Protein AF-A0A059B315-F1 (afdb_monomer)

Radius of gyration: 20.64 Å; Cα contacts (8 Å, |Δi|>4): 90; chains: 1; bounding box: 44×38×64 Å

pLDDT: mean 79.27, std 10.6, range [42.28, 89.94]

Sequence (123 aa):
MLLKYRPEDKAAKKERLLKEAQTKAEGKTSEARKPIVVKYGLNHVTYLIEQIWESPICVKQNLYLWQIVHKKTASVLCLTTVKNEDKLEFSKILEAIKANFNDKYDEYKKKWGGGIMGLKSQA

Secondary structure (DSSP, 8-state):
-GGGGPPPPHHHHHHHHHHHHHHHHTT-----PPPP--EESHHHHHHHHHH-SS---EEE--TTHHHHHTSS--SEEE-S---GGGHHHHHHHHHHHIIIIITTHHHHHH--------TTT--

InterPro domains:
  IPR029064 Ribosomal protein eL30-like superfamily [G3DSA:3.30.1330.30] (1-52)
  IPR029064 Ribosomal protein eL30-like superfamily [G3DSA:3.30.1330.30] (55-123)
  IPR029064 Ribosomal protein eL30-like superfamily [SSF55315] (2-106)
  IPR050257 Large ribosomal subunit protein eL8/uL1-like [PTHR23105] (3-51)

Foldseek 3Di:
DLLQQFDDDPVVVVVVVVVVVVCVVVVDDPPDDPRFHKDFDDVRVVVVCVVDPPRWDKDADDPCPCVRHVDPDTGIITGPDDDPVCVVVVVVVVVVCCVVDVVCPVVVVPDDDDPPDDPVVVD

Solvent-accessible surface area (backbone atoms only — not comparable to full-atom values): 7712 Å² total; per-residue (Å²): 119,71,79,81,25,44,48,73,50,76,64,59,48,51,52,50,53,53,52,51,51,53,43,50,73,70,70,50,83,81,83,69,77,80,80,72,48,54,44,61,42,67,72,59,45,53,53,50,52,74,74,37,92,69,82,56,65,66,56,74,71,53,94,65,51,19,73,53,57,77,41,101,70,50,65,37,43,34,55,90,73,78,58,80,90,52,44,67,65,49,49,55,52,50,51,57,46,38,67,68,47,64,76,39,41,71,59,57,73,72,53,82,84,79,91,78,68,54,76,82,73,72,102

Structure (mmCIF, N/CA/C/O backbone):
data_AF-A0A059B315-F1
#
_entry.id   AF-A0A059B315-F1
#
loop_
_atom_site.group_PDB
_atom_site.id
_atom_site.type_symbol
_atom_site.label_atom_id
_atom_site.label_alt_id
_atom_site.label_comp_id
_atom_site.label_asym_id
_atom_site.label_entity_id
_atom_site.label_seq_id
_atom_site.pdbx_PDB_ins_code
_atom_site.Cartn_x
_atom_site.Cartn_y
_atom_site.Cartn_z
_atom_site.occupancy
_atom_site.B_iso_or_equiv
_atom_site.auth_seq_id
_atom_site.auth_comp_id
_atom_site.auth_asym_id
_atom_site.auth_atom_id
_atom_site.pdbx_PDB_model_num
ATOM 1 N N . MET A 1 1 ? 10.148 -0.107 6.487 1.00 75.56 1 MET A N 1
ATOM 2 C CA . MET A 1 1 ? 8.988 0.814 6.426 1.00 75.56 1 MET A CA 1
ATOM 3 C C . MET A 1 1 ? 7.631 0.087 6.421 1.00 75.56 1 MET A C 1
ATOM 5 O O . MET A 1 1 ? 6.868 0.282 7.355 1.00 75.56 1 MET A O 1
ATOM 9 N N . LEU A 1 2 ? 7.318 -0.788 5.450 1.00 77.00 2 LEU A N 1
ATOM 10 C CA . LEU A 1 2 ? 5.966 -1.378 5.285 1.00 77.00 2 LEU A CA 1
ATOM 11 C C . LEU A 1 2 ? 5.450 -2.246 6.451 1.00 77.00 2 LEU A C 1
ATOM 13 O O . LEU A 1 2 ? 4.242 -2.379 6.620 1.00 77.00 2 LEU A O 1
ATOM 17 N N . LEU A 1 3 ? 6.338 -2.805 7.279 1.00 81.12 3 LEU A N 1
ATOM 18 C CA . LEU A 1 3 ? 5.953 -3.583 8.466 1.00 81.12 3 LEU A CA 1
ATOM 19 C C . LEU A 1 3 ? 5.179 -2.750 9.502 1.00 81.12 3 LEU A C 1
ATOM 21 O O . LEU A 1 3 ? 4.323 -3.290 10.193 1.00 81.12 3 LEU A O 1
ATOM 25 N N . LYS A 1 4 ? 5.439 -1.438 9.574 1.00 84.44 4 LYS A N 1
ATOM 26 C CA . LYS A 1 4 ? 4.782 -0.518 10.518 1.00 84.44 4 LYS A CA 1
ATOM 27 C C . LYS A 1 4 ? 3.325 -0.214 10.150 1.00 84.44 4 LYS A C 1
ATOM 29 O O . LYS A 1 4 ? 2.554 0.192 11.010 1.00 84.44 4 LYS A O 1
ATOM 34 N N . TYR A 1 5 ? 2.965 -0.389 8.879 1.00 85.62 5 TYR A N 1
ATOM 35 C CA . TYR A 1 5 ? 1.656 -0.029 8.320 1.00 85.62 5 TYR A CA 1
ATOM 36 C C . TYR A 1 5 ? 0.803 -1.263 7.999 1.00 85.62 5 TYR A C 1
ATOM 38 O O . TYR A 1 5 ? -0.137 -1.184 7.202 1.00 85.62 5 TYR A O 1
ATOM 46 N N . ARG A 1 6 ? 1.146 -2.422 8.578 1.00 85.00 6 ARG A N 1
ATOM 47 C CA . ARG A 1 6 ? 0.411 -3.665 8.347 1.00 85.00 6 ARG A CA 1
ATOM 48 C C . ARG A 1 6 ? -1.050 -3.518 8.782 1.00 85.00 6 ARG A C 1
ATOM 50 O O . ARG A 1 6 ? -1.311 -3.002 9.868 1.00 85.00 6 ARG A O 1
ATOM 57 N N . PRO A 1 7 ? -2.006 -3.951 7.947 1.00 85.88 7 PRO A N 1
ATOM 58 C CA . PRO A 1 7 ? -3.395 -4.020 8.360 1.00 85.88 7 PRO A CA 1
ATOM 59 C C . PRO A 1 7 ? -3.576 -5.098 9.433 1.00 85.88 7 PRO A C 1
ATOM 61 O O . PRO A 1 7 ? -2.891 -6.118 9.421 1.00 85.88 7 PRO A O 1
ATOM 64 N N . GLU A 1 8 ? -4.527 -4.863 10.334 1.00 84.81 8 GLU A N 1
ATOM 65 C CA . GLU A 1 8 ? -4.871 -5.785 11.418 1.00 84.81 8 GLU A CA 1
ATOM 66 C C . GLU A 1 8 ? -5.274 -7.163 10.882 1.00 84.81 8 GLU A C 1
ATOM 68 O O . GLU A 1 8 ? -6.002 -7.288 9.886 1.00 84.81 8 GLU A O 1
ATOM 73 N N . ASP A 1 9 ? -4.849 -8.203 11.589 1.00 85.56 9 ASP A N 1
ATOM 74 C CA . ASP A 1 9 ? -5.380 -9.541 11.418 1.00 85.56 9 ASP A CA 1
ATOM 75 C C . ASP A 1 9 ? -6.805 -9.634 11.992 1.00 85.56 9 ASP A C 1
ATOM 77 O O . ASP A 1 9 ? -7.322 -8.744 12.676 1.00 85.56 9 ASP A O 1
ATOM 81 N N . LYS A 1 10 ? -7.494 -10.732 11.675 1.00 84.19 10 LYS A N 1
ATOM 82 C CA . LYS A 1 10 ? -8.894 -10.903 12.081 1.00 84.19 10 LYS A CA 1
ATOM 83 C C . LYS A 1 10 ? -9.056 -10.998 13.601 1.00 84.19 10 LYS A C 1
ATOM 85 O O . LYS A 1 10 ? -10.101 -10.573 14.093 1.00 84.19 10 LYS A O 1
ATOM 90 N N . ALA A 1 11 ? -8.075 -11.552 14.318 1.00 86.88 11 ALA A N 1
ATOM 91 C CA . ALA A 1 11 ? -8.145 -11.689 15.767 1.00 86.88 11 ALA A CA 1
ATOM 92 C C . ALA A 1 11 ? -7.906 -10.335 16.444 1.00 86.88 11 ALA A C 1
ATOM 94 O O . ALA A 1 11 ? -8.781 -9.893 17.190 1.00 86.88 11 ALA A O 1
ATOM 95 N N . ALA A 1 12 ? -6.844 -9.603 16.076 1.00 86.31 1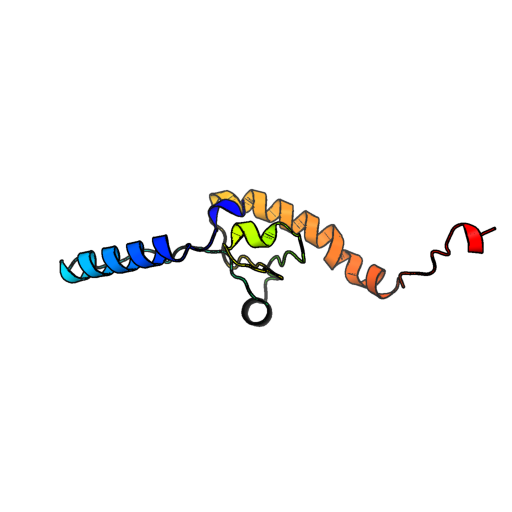2 ALA A N 1
ATOM 96 C CA . ALA A 1 12 ? -6.606 -8.265 16.630 1.00 86.31 12 ALA A CA 1
ATOM 97 C C . ALA A 1 12 ? -7.748 -7.290 16.321 1.00 86.31 12 ALA A C 1
ATOM 99 O O . ALA A 1 12 ? -8.145 -6.504 17.181 1.00 86.31 12 ALA A O 1
ATOM 100 N N . LYS A 1 13 ? -8.353 -7.371 15.126 1.00 85.94 13 LYS A N 1
ATOM 101 C CA . LYS A 1 13 ? -9.532 -6.555 14.802 1.00 85.94 13 LYS A CA 1
ATOM 102 C C . LYS A 1 13 ? -10.712 -6.866 15.728 1.00 85.94 13 LYS A C 1
ATOM 104 O O . LYS A 1 13 ? -11.418 -5.950 16.141 1.00 85.94 13 LYS A O 1
ATOM 109 N N . LYS A 1 14 ? -10.946 -8.143 16.052 1.00 88.06 14 LYS A N 1
ATOM 110 C CA . LYS A 1 14 ? -12.017 -8.555 16.973 1.00 88.06 14 LYS A CA 1
ATOM 111 C C . LYS A 1 14 ? -11.757 -8.031 18.386 1.00 88.06 14 LYS A C 1
ATOM 113 O O . LYS A 1 14 ? -12.664 -7.469 18.992 1.00 88.06 14 LYS A O 1
ATOM 118 N N . GLU A 1 15 ? -10.533 -8.168 18.882 1.00 88.94 15 GLU A N 1
ATOM 119 C CA . GLU A 1 15 ? -10.130 -7.664 20.200 1.00 88.94 15 GLU A CA 1
ATOM 120 C C . GLU A 1 15 ? -10.246 -6.142 20.294 1.00 88.94 15 GLU A C 1
ATOM 122 O O . GLU A 1 15 ? -10.797 -5.625 21.267 1.00 88.94 15 GLU A O 1
ATOM 127 N N . ARG A 1 16 ? -9.818 -5.416 19.254 1.00 85.50 16 ARG A N 1
ATOM 128 C CA . ARG A 1 16 ? -9.974 -3.961 19.187 1.00 85.50 16 ARG A CA 1
ATOM 129 C C . ARG A 1 16 ? -11.439 -3.550 19.268 1.00 85.50 16 ARG A C 1
ATOM 131 O O . ARG A 1 16 ? -11.772 -2.665 20.048 1.00 85.50 16 ARG A O 1
ATOM 138 N N . LEU A 1 17 ? -12.316 -4.202 18.503 1.00 85.88 17 LEU A N 1
ATOM 139 C CA . LEU A 1 17 ? -13.751 -3.906 18.520 1.00 85.88 17 LEU A CA 1
ATOM 140 C C . LEU A 1 17 ? -14.388 -4.200 19.886 1.00 85.88 17 LEU A C 1
ATOM 142 O O . LEU A 1 17 ? -15.210 -3.412 20.345 1.00 85.88 17 LEU A O 1
ATOM 146 N N . LEU A 1 18 ? -13.987 -5.287 20.553 1.00 88.94 18 LEU A N 1
ATOM 147 C CA . LEU A 1 18 ? -14.449 -5.615 21.908 1.00 88.94 18 LEU A CA 1
ATOM 148 C C . LEU A 1 18 ? -13.999 -4.563 22.929 1.00 88.94 18 LEU A C 1
ATOM 150 O O . LEU A 1 18 ? -14.810 -4.087 23.721 1.00 88.94 18 LEU A O 1
ATOM 154 N N . LYS A 1 19 ? -12.730 -4.149 22.873 1.00 86.19 19 LYS A N 1
ATOM 155 C CA . LYS A 1 19 ? -12.175 -3.126 23.766 1.00 86.19 19 LYS A CA 1
ATOM 156 C C . LYS A 1 19 ? -12.802 -1.753 23.523 1.00 86.19 19 LYS A C 1
ATOM 158 O O . LYS A 1 19 ? -13.148 -1.055 24.472 1.00 86.19 19 LYS A O 1
ATOM 163 N N . GLU A 1 20 ? -12.999 -1.370 22.261 1.00 84.69 20 GLU A N 1
ATOM 164 C CA . GLU A 1 20 ? -13.719 -0.144 21.899 1.00 84.69 20 GLU A CA 1
ATOM 165 C C . GLU A 1 20 ? -15.167 -0.179 22.412 1.00 84.69 20 GLU A C 1
ATOM 167 O O . GLU A 1 20 ? -15.645 0.829 22.927 1.00 84.69 20 GLU A O 1
ATOM 172 N N . ALA A 1 21 ? -15.855 -1.322 22.316 1.00 86.12 21 ALA A N 1
ATOM 173 C CA . ALA A 1 21 ? -17.216 -1.479 22.827 1.00 86.12 21 ALA A CA 1
ATOM 174 C C . ALA A 1 21 ? -17.286 -1.317 24.355 1.00 86.12 21 ALA A C 1
ATOM 176 O O . ALA A 1 21 ? -18.156 -0.600 24.842 1.00 86.12 21 ALA A O 1
ATOM 177 N N . GLN A 1 22 ? -16.342 -1.900 25.100 1.00 85.38 22 GLN A N 1
ATOM 178 C CA . GLN A 1 22 ? -16.230 -1.728 26.557 1.00 85.38 22 GLN A CA 1
ATOM 179 C C . GLN A 1 22 ? -15.952 -0.267 26.937 1.00 85.38 22 GLN A C 1
ATOM 181 O O . GLN A 1 22 ? -16.635 0.300 27.781 1.00 85.38 22 GLN A O 1
ATOM 186 N N . THR A 1 23 ? -15.011 0.381 26.244 1.00 82.06 23 THR A N 1
ATOM 187 C CA . THR A 1 23 ? -14.632 1.778 26.523 1.00 82.06 23 THR A CA 1
ATOM 188 C C . THR A 1 23 ? -15.780 2.752 26.229 1.00 82.06 23 THR A C 1
ATOM 190 O O . THR A 1 23 ? -15.973 3.728 26.954 1.00 82.06 23 THR A O 1
ATOM 193 N N . LYS A 1 24 ? -16.569 2.474 25.181 1.00 81.12 24 LYS A N 1
ATOM 194 C CA . LYS A 1 24 ? -17.783 3.233 24.847 1.00 81.12 24 LYS A CA 1
ATOM 195 C C . LYS A 1 24 ? -18.915 2.980 25.844 1.00 81.12 24 LYS A C 1
ATOM 197 O O . LYS A 1 24 ? -19.621 3.924 26.177 1.00 81.12 24 LYS A O 1
ATOM 202 N N . ALA A 1 25 ? -19.071 1.749 26.336 1.00 81.81 25 ALA A N 1
ATOM 203 C CA . ALA A 1 25 ? -20.043 1.424 27.383 1.00 81.81 25 ALA A CA 1
ATOM 204 C C . ALA A 1 25 ? -19.716 2.122 28.718 1.00 81.81 25 ALA A C 1
ATOM 206 O O . ALA A 1 25 ? -20.626 2.529 29.430 1.00 81.81 25 ALA A O 1
ATOM 207 N N . GLU A 1 26 ? -18.431 2.338 29.018 1.00 80.44 26 GLU A N 1
ATOM 208 C CA . GLU A 1 26 ? -17.957 3.130 30.166 1.00 80.44 26 GLU A CA 1
ATOM 209 C C . GLU A 1 26 ? -18.095 4.660 29.985 1.00 80.44 26 GLU A C 1
ATOM 211 O O . GLU A 1 26 ? -17.706 5.420 30.870 1.00 80.44 26 GLU A O 1
ATOM 216 N N . GLY A 1 27 ? -18.619 5.144 28.852 1.00 69.38 27 GLY A N 1
ATOM 217 C CA . GLY A 1 27 ? -18.900 6.570 28.632 1.00 69.38 27 GLY A CA 1
ATOM 218 C C . GLY A 1 27 ? -17.684 7.455 28.326 1.00 69.38 27 GLY A C 1
ATOM 219 O O . GLY A 1 27 ? -17.824 8.674 28.250 1.00 69.38 27 GLY A O 1
ATOM 220 N N . LYS A 1 28 ? -16.492 6.882 28.108 1.00 66.75 28 LYS A N 1
ATOM 221 C CA . LYS A 1 28 ? -15.302 7.642 27.682 1.00 66.75 28 LYS A CA 1
ATOM 222 C C . LYS A 1 28 ? -15.353 7.885 26.168 1.00 66.75 28 LYS A C 1
ATOM 224 O O . LYS A 1 28 ? -15.476 6.945 25.381 1.00 66.75 28 LYS A O 1
ATOM 229 N N . THR A 1 29 ? -15.237 9.143 25.741 1.00 54.06 29 THR A N 1
ATOM 230 C CA . THR A 1 29 ? -15.209 9.545 24.325 1.00 54.06 29 THR A CA 1
ATOM 231 C C . THR A 1 29 ? -13.997 8.944 23.610 1.00 54.06 29 THR A C 1
ATOM 233 O O . THR A 1 29 ? -12.843 9.247 23.906 1.00 54.06 29 THR A O 1
ATOM 236 N N . SER A 1 30 ? -14.253 8.053 22.650 1.00 57.50 30 SER A N 1
ATOM 237 C CA . SER A 1 30 ? -13.211 7.343 21.908 1.00 57.50 30 SER A CA 1
ATOM 238 C C . SER A 1 30 ? -12.652 8.198 20.762 1.00 57.50 30 SER A C 1
ATOM 240 O O . SER A 1 30 ? -12.969 7.958 19.596 1.00 57.50 30 SER A O 1
ATOM 242 N N . GLU A 1 31 ? -11.799 9.177 21.060 1.00 54.81 31 GLU A N 1
ATOM 243 C CA . GLU A 1 31 ? -11.004 9.881 20.039 1.00 54.81 31 GLU A CA 1
ATOM 244 C C . GLU A 1 31 ? -9.728 9.103 19.685 1.00 54.81 31 GLU A C 1
ATOM 246 O O . GLU A 1 31 ? -8.599 9.582 19.785 1.00 54.81 31 GLU A O 1
ATOM 251 N N . ALA A 1 32 ? -9.884 7.850 19.261 1.00 61.62 32 ALA A N 1
ATOM 252 C CA . ALA A 1 32 ? -8.764 7.116 18.692 1.00 61.62 32 ALA A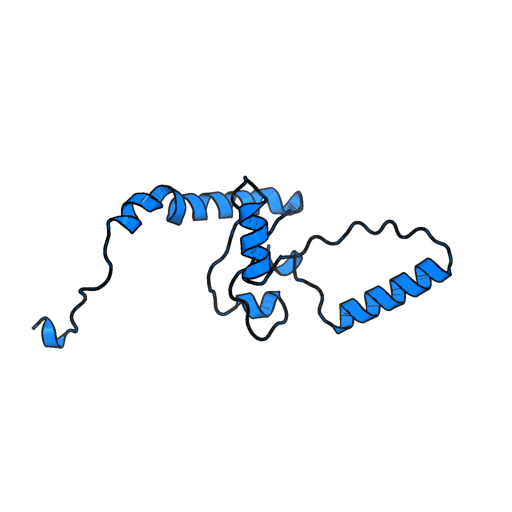 CA 1
ATOM 253 C C . ALA A 1 32 ? -8.552 7.592 17.248 1.00 61.62 32 ALA A C 1
ATOM 255 O O . ALA A 1 32 ? -9.378 7.337 16.365 1.00 61.62 32 ALA A O 1
ATOM 256 N N . ARG A 1 33 ? -7.436 8.289 16.992 1.00 67.12 33 ARG A N 1
ATOM 257 C CA . ARG A 1 33 ? -7.011 8.634 15.627 1.00 67.12 33 ARG A CA 1
ATOM 258 C C . ARG A 1 33 ? -6.976 7.359 14.785 1.00 67.12 33 ARG A C 1
ATOM 260 O O . ARG A 1 33 ? -6.332 6.381 15.166 1.00 67.12 33 ARG A O 1
ATOM 267 N N . LYS A 1 34 ? -7.681 7.370 13.648 1.00 72.56 34 LYS A N 1
ATOM 268 C CA . LYS A 1 34 ? -7.784 6.198 12.768 1.00 72.56 34 LYS A CA 1
ATOM 269 C C . LYS A 1 34 ? -6.378 5.711 12.391 1.00 72.56 34 LYS A C 1
ATOM 271 O O . LYS A 1 34 ? -5.561 6.528 11.957 1.00 72.56 34 LYS A O 1
ATOM 276 N N . PRO A 1 35 ? -6.089 4.407 12.532 1.00 77.94 35 PRO A N 1
ATOM 277 C CA . PRO A 1 35 ? -4.770 3.881 12.231 1.00 77.94 35 PRO A CA 1
ATOM 278 C C . PRO A 1 35 ? -4.463 4.046 10.742 1.00 77.94 35 PRO A C 1
ATOM 280 O O . PRO A 1 35 ? -5.284 3.743 9.872 1.00 77.94 35 PRO A O 1
ATOM 283 N N . ILE A 1 36 ? -3.256 4.528 10.458 1.00 82.50 36 ILE A N 1
ATOM 284 C CA . ILE A 1 36 ? -2.728 4.596 9.099 1.00 82.50 36 ILE A CA 1
ATOM 285 C C . ILE A 1 36 ? -2.310 3.181 8.707 1.00 82.50 36 ILE A C 1
ATOM 287 O O . ILE A 1 36 ? -1.442 2.587 9.343 1.00 82.50 36 ILE A O 1
ATOM 291 N N . VAL A 1 37 ? -2.938 2.644 7.665 1.00 85.25 37 VAL A N 1
ATOM 292 C CA . VAL A 1 37 ? -2.722 1.274 7.189 1.00 85.25 37 VAL A CA 1
ATOM 293 C C . VAL A 1 37 ? -2.464 1.263 5.692 1.00 85.25 37 VAL A C 1
ATOM 295 O O . VAL A 1 37 ? -2.988 2.104 4.956 1.00 85.25 37 VAL A O 1
ATOM 298 N N . VAL A 1 38 ? -1.713 0.262 5.236 1.00 86.12 38 VAL A N 1
ATOM 299 C CA . VAL A 1 38 ? -1.570 -0.036 3.810 1.00 86.12 38 VAL A CA 1
ATOM 300 C C . VAL A 1 38 ? -2.940 -0.361 3.219 1.00 86.12 38 VAL A C 1
ATOM 302 O O . VAL A 1 38 ? -3.681 -1.207 3.730 1.00 86.12 38 VAL A O 1
ATOM 305 N N . LYS A 1 39 ? -3.269 0.305 2.115 1.00 85.19 39 LYS A N 1
ATOM 306 C CA . LYS A 1 39 ? -4.435 -0.004 1.290 1.00 85.19 39 LYS A CA 1
ATOM 307 C C . LYS A 1 39 ? -4.058 -1.113 0.315 1.00 85.19 39 LYS A C 1
ATOM 309 O O . LYS A 1 39 ? -2.952 -1.130 -0.220 1.00 85.19 39 LYS A O 1
ATOM 314 N N . TYR A 1 40 ? -4.963 -2.060 0.114 1.00 85.31 40 TYR A N 1
ATOM 315 C CA . TYR A 1 40 ? -4.719 -3.238 -0.710 1.00 85.31 40 TYR A CA 1
ATOM 316 C C . TYR A 1 40 ? -5.957 -3.610 -1.521 1.00 85.31 40 TYR A C 1
ATOM 318 O O . TYR A 1 40 ? -7.084 -3.290 -1.136 1.00 85.31 40 TYR A O 1
ATOM 326 N N . GLY A 1 41 ? -5.723 -4.333 -2.616 1.00 82.88 41 GLY A N 1
ATOM 327 C CA . GLY A 1 41 ? -6.758 -4.802 -3.537 1.00 82.88 41 GLY A CA 1
ATOM 328 C C . GLY A 1 41 ? -6.895 -3.907 -4.766 1.00 82.88 41 GLY A C 1
ATOM 329 O O . GLY A 1 41 ? -6.852 -2.686 -4.663 1.00 82.88 41 GLY A O 1
ATOM 330 N N . LEU A 1 42 ? -7.068 -4.529 -5.934 1.00 83.00 42 LEU A N 1
ATOM 331 C CA . LEU A 1 42 ? -7.011 -3.843 -7.227 1.00 83.00 42 LEU A CA 1
ATOM 332 C C . LEU A 1 42 ? -8.038 -2.705 -7.340 1.00 83.00 42 LEU A C 1
ATOM 334 O O . LEU A 1 42 ? -7.662 -1.576 -7.632 1.00 83.00 42 LEU A O 1
ATOM 338 N N . ASN A 1 43 ? -9.308 -2.980 -7.032 1.00 85.94 43 ASN A N 1
ATOM 339 C CA . ASN A 1 43 ? -10.394 -1.996 -7.148 1.00 85.94 43 ASN A CA 1
ATOM 340 C C . ASN A 1 43 ? -10.222 -0.823 -6.176 1.00 85.94 43 ASN A C 1
ATOM 342 O O . ASN A 1 43 ? -10.503 0.322 -6.499 1.00 85.94 43 ASN A O 1
ATOM 346 N N . HIS A 1 44 ? -9.739 -1.103 -4.965 1.00 83.81 44 HIS A N 1
ATOM 347 C CA . HIS A 1 44 ? -9.537 -0.058 -3.968 1.00 83.81 44 HIS A CA 1
ATOM 348 C C . HIS A 1 44 ? -8.334 0.820 -4.321 1.00 83.81 44 HIS A C 1
ATOM 350 O O . HIS A 1 44 ? -8.390 2.031 -4.151 1.00 83.81 44 HIS A O 1
ATOM 356 N N . VAL A 1 45 ? -7.251 0.224 -4.825 1.00 82.81 45 VAL A N 1
ATOM 357 C CA . VAL A 1 45 ? -6.058 0.977 -5.222 1.00 82.81 45 VAL A CA 1
ATOM 358 C C . VAL A 1 45 ? -6.321 1.821 -6.470 1.00 82.81 45 VAL A C 1
ATOM 360 O O . VAL A 1 45 ? -5.937 2.982 -6.483 1.00 82.81 45 VAL A O 1
ATOM 363 N N . THR A 1 46 ? -7.006 1.280 -7.481 1.00 83.69 46 THR A N 1
ATOM 364 C CA . THR A 1 46 ? -7.383 2.032 -8.697 1.00 83.69 46 THR A CA 1
ATOM 365 C C . THR A 1 46 ? -8.244 3.243 -8.365 1.00 83.69 46 THR A C 1
ATOM 367 O O . THR A 1 46 ? -7.888 4.351 -8.747 1.00 83.69 46 THR A O 1
ATOM 370 N N . TYR A 1 47 ? -9.269 3.064 -7.529 1.00 86.50 47 TYR A N 1
ATOM 371 C CA . TYR A 1 47 ? -10.069 4.180 -7.029 1.00 86.50 47 TYR A CA 1
ATOM 372 C C . TYR A 1 47 ? -9.215 5.260 -6.342 1.00 86.50 47 TYR A C 1
ATOM 374 O O . TYR A 1 47 ? -9.386 6.449 -6.587 1.00 86.50 47 TYR A O 1
ATOM 382 N N . LEU A 1 48 ? -8.258 4.872 -5.493 1.00 83.62 48 LEU A N 1
ATOM 383 C CA . LEU A 1 48 ? -7.394 5.837 -4.803 1.00 83.62 48 LEU A CA 1
ATOM 384 C C . LEU A 1 48 ? -6.458 6.591 -5.756 1.00 83.62 48 LEU A C 1
ATOM 386 O O . LEU A 1 48 ? -6.204 7.769 -5.523 1.00 83.62 48 LEU A O 1
ATOM 390 N N . ILE A 1 49 ? -5.963 5.931 -6.807 1.00 79.88 49 ILE A N 1
ATOM 391 C CA . ILE A 1 49 ? -5.155 6.568 -7.858 1.00 79.88 49 ILE A CA 1
ATOM 392 C C . ILE A 1 49 ? -5.982 7.614 -8.612 1.00 79.88 49 ILE A C 1
ATOM 394 O O . ILE A 1 49 ? -5.468 8.678 -8.927 1.00 79.88 49 ILE A O 1
ATOM 398 N N . GLU A 1 50 ? -7.255 7.331 -8.888 1.00 81.75 5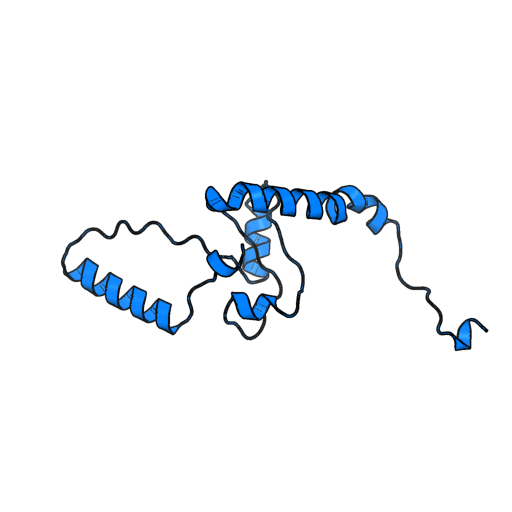0 GLU A N 1
ATOM 399 C CA . GLU A 1 50 ? -8.140 8.255 -9.609 1.00 81.75 50 GLU A CA 1
ATOM 400 C C . GLU A 1 50 ? -8.522 9.488 -8.776 1.00 81.75 50 GLU A C 1
ATOM 402 O O . GLU A 1 50 ? -8.709 10.570 -9.324 1.00 81.75 50 GLU A O 1
ATOM 407 N N . GLN A 1 51 ? -8.645 9.341 -7.453 1.00 79.38 51 GLN A N 1
ATOM 408 C CA . GLN A 1 51 ? -9.066 10.427 -6.558 1.00 79.38 51 GLN A CA 1
ATOM 409 C C . GLN A 1 51 ? -7.925 11.355 -6.118 1.00 79.38 51 GLN A C 1
ATOM 411 O O . GLN A 1 51 ? -8.175 12.498 -5.736 1.00 79.38 51 GLN A O 1
ATOM 416 N N . ILE A 1 52 ? -6.683 10.873 -6.105 1.00 63.12 52 ILE A N 1
ATOM 417 C CA . ILE A 1 52 ? -5.526 11.627 -5.616 1.00 63.12 52 ILE A CA 1
ATOM 418 C C . ILE A 1 52 ? -4.632 11.999 -6.801 1.00 63.12 52 ILE A C 1
ATOM 420 O O . ILE A 1 52 ? -4.081 11.133 -7.471 1.00 63.12 52 ILE A O 1
ATOM 424 N N . TRP A 1 53 ? -4.428 13.303 -7.014 1.00 42.28 53 TRP A N 1
ATOM 425 C CA . TRP A 1 53 ? -3.554 13.821 -8.079 1.00 42.28 53 TRP A CA 1
ATOM 426 C C . TRP A 1 53 ? -2.052 13.615 -7.791 1.00 42.28 53 TRP A C 1
ATOM 428 O O . TRP A 1 53 ? -1.216 13.690 -8.690 1.00 42.28 53 TRP A O 1
ATOM 438 N N . GLU A 1 54 ? -1.676 13.321 -6.544 1.00 47.66 54 GLU A N 1
ATOM 439 C CA . GLU A 1 54 ? -0.311 12.917 -6.200 1.00 47.66 54 GLU A CA 1
ATOM 440 C C . GLU A 1 54 ? -0.138 11.404 -6.347 1.00 47.66 54 GLU A C 1
ATOM 442 O O . GLU A 1 54 ? -0.571 10.631 -5.499 1.00 47.66 54 GLU A O 1
ATOM 447 N N . SER A 1 55 ? 0.525 10.993 -7.432 1.00 55.03 55 SER A N 1
ATOM 448 C CA . SER A 1 55 ? 0.804 9.597 -7.791 1.00 55.03 55 SER A CA 1
ATOM 449 C C . SER A 1 55 ? 1.194 8.733 -6.574 1.00 55.03 55 SER A C 1
ATOM 451 O O . SER A 1 55 ? 2.324 8.833 -6.078 1.00 55.03 55 SER A O 1
ATOM 453 N N . PRO A 1 56 ? 0.284 7.880 -6.066 1.00 54.59 56 PRO A N 1
ATOM 454 C CA . PRO A 1 56 ? 0.592 7.038 -4.925 1.00 54.59 56 PRO A CA 1
ATOM 455 C C . PRO A 1 56 ? 1.576 5.939 -5.342 1.00 54.59 56 PRO A C 1
ATOM 457 O O . PRO A 1 56 ? 1.433 5.334 -6.407 1.00 54.59 56 PRO A O 1
ATOM 460 N N . ILE A 1 57 ? 2.566 5.632 -4.492 1.00 58.59 57 ILE A N 1
ATOM 461 C CA . ILE A 1 57 ? 3.485 4.518 -4.765 1.00 58.59 57 ILE A CA 1
ATOM 462 C C . ILE A 1 57 ? 2.688 3.221 -4.798 1.00 58.59 57 ILE A C 1
ATOM 464 O O . ILE A 1 57 ? 2.228 2.728 -3.764 1.00 58.59 57 ILE A O 1
ATOM 468 N N . CYS A 1 58 ? 2.586 2.650 -5.991 1.00 57.31 58 CYS A N 1
ATOM 469 C CA . CYS A 1 58 ? 1.996 1.346 -6.220 1.00 57.31 58 CYS A CA 1
ATOM 470 C C . CYS A 1 58 ? 3.121 0.344 -6.453 1.00 57.31 58 CYS A C 1
ATOM 472 O O . CYS A 1 58 ? 3.771 0.341 -7.497 1.00 57.31 58 CYS A O 1
ATOM 474 N N . VAL A 1 59 ? 3.364 -0.522 -5.470 1.00 59.47 59 VAL A N 1
ATOM 475 C CA . VAL A 1 59 ? 4.327 -1.616 -5.638 1.00 59.47 59 VAL A CA 1
ATOM 476 C C . VAL A 1 59 ? 3.624 -2.748 -6.383 1.00 59.47 59 VAL A C 1
ATOM 478 O O . VAL A 1 59 ? 2.696 -3.364 -5.851 1.00 59.47 59 VAL A O 1
ATOM 481 N N . LYS A 1 60 ? 4.051 -3.014 -7.622 1.00 55.09 60 LYS A N 1
ATOM 482 C CA . LYS A 1 60 ? 3.564 -4.140 -8.427 1.00 55.09 60 LYS A CA 1
ATOM 483 C C . LYS A 1 60 ? 4.359 -5.409 -8.106 1.00 55.09 60 LYS A C 1
ATOM 485 O O . LYS A 1 60 ? 5.582 -5.389 -8.123 1.00 55.09 60 LYS A O 1
ATOM 490 N N . GLN A 1 61 ? 3.614 -6.485 -7.831 1.00 46.34 61 GLN A N 1
ATOM 491 C CA . GLN A 1 61 ? 4.016 -7.898 -7.760 1.00 46.34 61 GLN A CA 1
ATOM 492 C C . GLN A 1 61 ? 5.418 -8.201 -7.215 1.00 46.34 61 GLN A C 1
ATOM 494 O O . GLN A 1 61 ? 6.397 -8.317 -7.942 1.00 46.34 61 GLN A O 1
ATOM 499 N N . ASN A 1 62 ? 5.445 -8.495 -5.918 1.00 56.03 62 ASN A N 1
ATOM 500 C CA . ASN A 1 62 ? 6.494 -9.273 -5.279 1.00 56.03 62 ASN A CA 1
ATOM 501 C C . ASN A 1 62 ? 5.818 -10.397 -4.478 1.00 56.03 62 ASN A C 1
ATOM 503 O O . ASN A 1 62 ? 4.797 -10.148 -3.828 1.00 56.03 62 ASN A O 1
ATOM 507 N N . LEU A 1 63 ? 6.359 -11.622 -4.511 1.00 58.06 63 LEU A N 1
ATOM 508 C CA . LEU A 1 63 ? 5.754 -12.813 -3.878 1.00 58.06 63 LEU A CA 1
ATOM 509 C C . LEU A 1 63 ? 5.463 -12.600 -2.373 1.00 58.06 63 LEU A C 1
ATOM 511 O O . LEU A 1 63 ? 4.532 -13.172 -1.812 1.00 58.06 63 LEU A O 1
ATOM 515 N N . TYR A 1 64 ? 6.215 -11.701 -1.737 1.00 68.50 64 TYR A N 1
ATOM 516 C CA . TYR A 1 64 ? 6.165 -11.415 -0.304 1.00 68.50 64 TYR A CA 1
ATOM 517 C C . TYR A 1 64 ? 5.139 -10.344 0.122 1.00 68.50 64 TYR A C 1
ATOM 519 O O . TYR A 1 64 ? 4.943 -10.136 1.319 1.00 68.50 64 TYR A O 1
ATOM 527 N N . LEU A 1 65 ? 4.431 -9.680 -0.806 1.00 74.44 65 LEU A N 1
ATOM 528 C CA . LEU A 1 65 ? 3.423 -8.648 -0.465 1.00 74.44 65 LEU A CA 1
ATOM 529 C C . LEU A 1 65 ? 2.274 -9.215 0.387 1.00 74.44 65 LEU A C 1
ATOM 531 O O . LEU A 1 65 ? 1.763 -8.571 1.302 1.00 74.44 65 LEU A O 1
ATOM 535 N N . TRP A 1 66 ? 1.923 -10.465 0.113 1.00 76.94 66 TRP A N 1
ATOM 536 C CA . TRP A 1 66 ? 0.979 -11.297 0.851 1.00 76.94 66 TRP A CA 1
ATOM 537 C C . TRP A 1 66 ? 1.195 -11.313 2.366 1.00 76.94 66 TRP A C 1
ATOM 539 O O . TRP A 1 66 ? 0.255 -11.160 3.150 1.00 76.94 66 TRP A O 1
ATOM 549 N N . GLN A 1 67 ? 2.458 -11.463 2.774 1.00 81.50 67 GLN A N 1
ATOM 550 C CA . GLN A 1 67 ? 2.857 -11.605 4.173 1.00 81.50 67 GLN A CA 1
ATOM 551 C C . GLN A 1 67 ? 2.610 -10.323 4.964 1.00 81.50 67 GLN A C 1
ATOM 553 O O . GLN A 1 67 ? 2.439 -10.368 6.178 1.00 81.50 67 GLN A O 1
ATOM 558 N N . ILE A 1 68 ? 2.584 -9.177 4.281 1.00 84.06 68 ILE A N 1
ATOM 559 C CA . ILE A 1 68 ? 2.329 -7.879 4.899 1.00 84.06 68 ILE A CA 1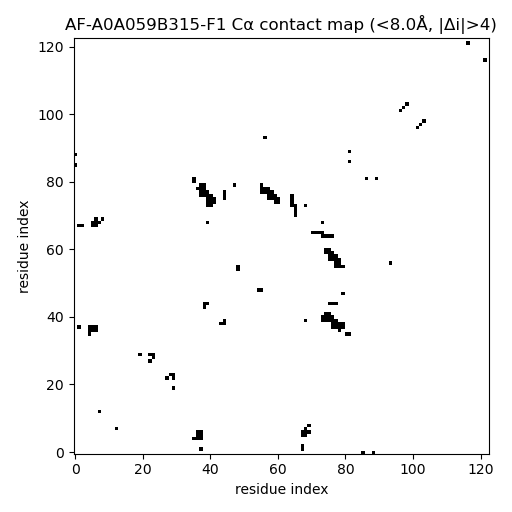
ATOM 560 C C . ILE A 1 68 ? 0.843 -7.729 5.248 1.00 84.06 68 ILE A C 1
ATOM 562 O O . ILE A 1 68 ? 0.522 -7.120 6.258 1.00 84.06 68 ILE A O 1
ATOM 566 N N . VAL A 1 69 ? -0.064 -8.294 4.445 1.00 83.50 69 VAL A N 1
ATOM 567 C CA . VAL A 1 69 ? -1.518 -8.061 4.560 1.00 83.50 69 VAL A CA 1
ATOM 568 C C . VAL A 1 69 ? -2.266 -9.214 5.244 1.00 83.50 69 VAL A C 1
ATOM 570 O O . VAL A 1 69 ? -3.466 -9.111 5.488 1.00 83.50 69 VAL A O 1
ATOM 573 N N . HIS A 1 70 ? -1.586 -10.314 5.579 1.00 84.88 70 HIS A N 1
ATOM 574 C CA . HIS A 1 70 ? -2.201 -11.510 6.176 1.00 84.88 70 HIS A CA 1
ATOM 575 C C . HIS A 1 70 ? -3.306 -12.129 5.286 1.00 84.88 70 HIS A C 1
ATOM 577 O O . HIS A 1 70 ? -4.357 -12.567 5.765 1.00 84.88 70 HIS A O 1
ATOM 583 N N . LYS A 1 71 ? -3.110 -12.142 3.961 1.00 83.06 71 LYS A N 1
ATOM 584 C CA . LYS A 1 71 ? -4.097 -12.620 2.968 1.00 83.06 71 LYS A CA 1
ATOM 585 C C . LYS A 1 71 ? -3.471 -13.572 1.990 1.00 83.06 71 LYS A C 1
ATOM 587 O O . LYS A 1 71 ? -2.377 -13.256 1.584 1.00 83.06 71 LYS A O 1
ATOM 592 N N . LYS A 1 72 ? -4.234 -14.578 1.518 1.00 82.94 72 LYS A N 1
ATOM 593 C CA . LYS A 1 72 ? -3.846 -15.617 0.537 1.00 82.94 72 LYS A CA 1
ATOM 594 C C . LYS A 1 72 ? -3.301 -15.120 -0.815 1.00 82.94 72 LYS A C 1
ATOM 596 O O . LYS A 1 72 ? -2.568 -15.866 -1.458 1.00 82.94 72 LYS A O 1
ATOM 601 N N . THR A 1 73 ? -3.580 -13.885 -1.202 1.00 77.88 73 THR A N 1
ATOM 602 C CA . THR A 1 73 ? -2.998 -13.215 -2.370 1.00 77.88 73 THR A CA 1
ATOM 603 C C . THR A 1 73 ? -3.058 -11.702 -2.155 1.00 77.88 73 THR A C 1
ATOM 605 O O . THR A 1 73 ? -4.000 -11.192 -1.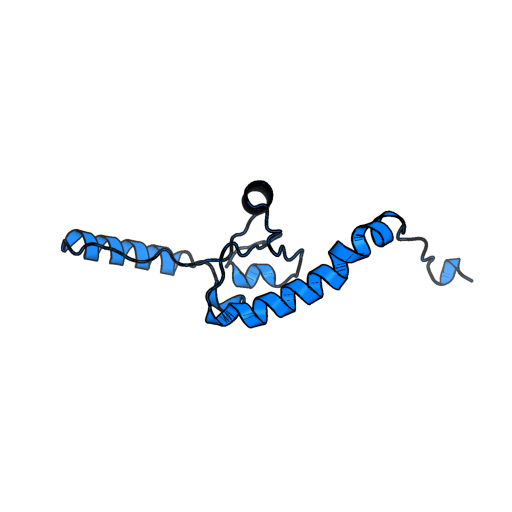546 1.00 77.88 73 THR A O 1
ATOM 608 N N . ALA A 1 74 ? -2.055 -10.977 -2.652 1.00 77.19 74 ALA A N 1
ATOM 609 C CA . ALA A 1 74 ? -2.060 -9.517 -2.726 1.00 77.19 74 ALA A CA 1
ATOM 610 C C . ALA A 1 74 ? -1.353 -9.088 -4.018 1.00 77.19 74 ALA A C 1
ATOM 612 O O . ALA A 1 74 ? -0.169 -9.367 -4.196 1.00 77.19 74 ALA A O 1
ATOM 613 N N . SER A 1 75 ? -2.089 -8.452 -4.933 1.00 74.50 75 SER A N 1
ATOM 614 C CA . SER A 1 75 ? -1.561 -8.027 -6.237 1.00 74.50 75 SER A CA 1
ATOM 615 C C . SER A 1 75 ? -0.907 -6.647 -6.190 1.00 74.50 75 SER A C 1
ATOM 617 O O . SER A 1 75 ? 0.125 -6.438 -6.826 1.00 74.50 75 SER A O 1
ATOM 619 N N . VAL A 1 76 ? -1.506 -5.720 -5.436 1.00 81.50 76 VAL A N 1
ATOM 620 C CA . VAL A 1 76 ? -1.087 -4.317 -5.345 1.00 81.50 76 VAL A CA 1
ATOM 621 C C . VAL A 1 76 ? -1.293 -3.799 -3.923 1.00 81.50 76 VAL A C 1
ATOM 623 O O . VAL A 1 76 ? -2.307 -4.106 -3.284 1.00 81.50 76 VAL A O 1
ATOM 626 N N . LEU A 1 77 ? -0.334 -2.998 -3.456 1.00 82.81 77 LEU A N 1
ATOM 627 C CA . LEU A 1 77 ? -0.373 -2.253 -2.198 1.00 82.81 77 LEU A CA 1
ATOM 628 C C . LEU A 1 77 ? -0.130 -0.766 -2.467 1.00 82.81 77 LEU A C 1
ATOM 630 O O . LEU A 1 77 ? 0.672 -0.422 -3.335 1.00 82.81 77 LEU A O 1
ATOM 634 N N . CYS A 1 78 ? -0.788 0.088 -1.687 1.00 82.00 78 CYS A N 1
ATOM 635 C CA . CYS A 1 78 ? -0.702 1.542 -1.777 1.00 82.00 78 CYS A CA 1
ATOM 636 C C . CYS A 1 78 ? -0.665 2.170 -0.375 1.00 82.00 78 CYS A C 1
ATOM 638 O O . CYS A 1 78 ? -1.394 1.748 0.529 1.00 82.00 78 CYS A O 1
ATOM 640 N N . LEU A 1 79 ? 0.156 3.207 -0.199 1.00 82.50 79 LEU A N 1
ATOM 641 C CA . LEU A 1 79 ? 0.156 4.073 0.982 1.00 82.50 79 LEU A CA 1
ATOM 642 C C . LEU A 1 79 ? -0.467 5.421 0.610 1.00 82.50 79 LEU A C 1
ATOM 644 O O . LEU A 1 79 ? 0.016 6.083 -0.299 1.00 82.50 79 LEU A O 1
ATOM 648 N N . THR A 1 80 ? -1.532 5.819 1.308 1.00 80.94 80 THR A N 1
ATOM 649 C CA . THR A 1 80 ? -2.196 7.123 1.100 1.00 80.94 80 THR A CA 1
ATOM 650 C C . THR A 1 80 ? -1.612 8.216 1.982 1.00 80.94 80 THR A C 1
ATOM 652 O O . THR A 1 80 ? -1.580 9.378 1.606 1.00 80.94 80 THR A O 1
ATOM 655 N N . THR A 1 81 ? -1.178 7.852 3.187 1.00 79.31 81 THR A N 1
ATOM 656 C CA . THR A 1 81 ? -0.567 8.764 4.151 1.00 79.31 81 THR A CA 1
ATOM 657 C C . THR A 1 81 ? 0.578 8.043 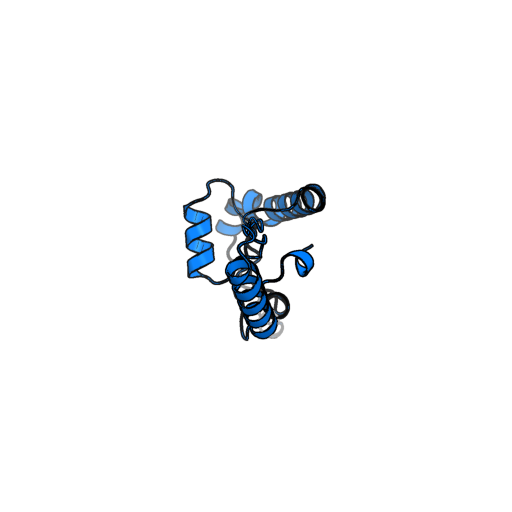4.852 1.00 79.31 81 THR A C 1
ATOM 659 O O . THR A 1 81 ? 0.530 6.828 5.057 1.00 79.31 81 THR A O 1
ATOM 662 N N . VAL A 1 82 ? 1.628 8.786 5.193 1.00 83.75 82 VAL A N 1
ATOM 663 C CA . VAL A 1 82 ? 2.835 8.275 5.855 1.00 83.75 82 VAL A CA 1
ATOM 664 C C . VAL A 1 82 ? 3.077 9.117 7.105 1.00 83.75 82 VAL A C 1
ATOM 666 O O . VAL A 1 82 ? 2.835 10.325 7.101 1.00 83.75 82 VAL A O 1
ATOM 669 N N . LYS A 1 83 ? 3.514 8.486 8.198 1.00 86.50 83 LYS A N 1
ATOM 670 C CA . LYS A 1 83 ? 3.905 9.206 9.417 1.00 86.50 83 LYS A CA 1
ATOM 671 C C . LYS A 1 83 ? 5.138 10.066 9.140 1.00 86.50 83 LYS A C 1
ATOM 673 O O . LYS A 1 83 ? 5.967 9.718 8.304 1.00 86.50 83 LYS A O 1
ATOM 678 N N . ASN A 1 84 ? 5.299 11.151 9.895 1.00 86.44 84 ASN A N 1
ATOM 679 C CA . ASN A 1 84 ? 6.417 12.075 9.695 1.00 86.44 84 ASN A CA 1
ATOM 680 C C . ASN A 1 84 ? 7.796 11.393 9.832 1.00 86.44 84 ASN A C 1
ATOM 682 O O . ASN A 1 84 ? 8.713 11.714 9.088 1.00 86.44 84 ASN A O 1
ATOM 686 N N . GLU A 1 85 ? 7.909 10.396 10.714 1.00 87.88 85 GLU A N 1
ATOM 687 C CA . GLU A 1 85 ? 9.128 9.598 10.933 1.00 87.88 85 GLU A CA 1
ATOM 688 C C . GLU A 1 85 ? 9.617 8.861 9.678 1.00 87.88 85 GLU A C 1
ATOM 690 O O . GLU A 1 85 ? 10.815 8.733 9.455 1.00 87.88 85 GLU A O 1
ATOM 695 N N . ASP A 1 86 ? 8.692 8.362 8.855 1.00 87.75 86 ASP A N 1
ATOM 696 C CA . ASP A 1 86 ? 9.024 7.544 7.686 1.00 87.75 86 ASP A CA 1
ATOM 697 C C . ASP A 1 86 ? 9.062 8.376 6.391 1.00 87.75 86 ASP A C 1
ATOM 699 O O . ASP A 1 86 ? 9.330 7.834 5.319 1.00 87.75 86 ASP A O 1
ATOM 703 N N . LYS A 1 87 ? 8.804 9.691 6.465 1.00 85.56 87 LYS A N 1
ATOM 704 C CA . LYS A 1 87 ? 8.681 10.565 5.289 1.00 85.56 87 LYS A CA 1
ATOM 705 C C . LYS A 1 87 ? 9.988 10.665 4.498 1.00 85.56 87 LYS A C 1
ATOM 707 O O . LYS A 1 87 ? 9.954 10.639 3.274 1.00 85.56 87 LYS A O 1
ATOM 712 N N . LEU A 1 88 ? 11.132 10.719 5.184 1.00 87.19 88 LEU A N 1
ATOM 713 C CA . LEU A 1 88 ? 12.452 10.788 4.544 1.00 87.19 88 LEU A CA 1
ATOM 714 C C . LEU A 1 88 ? 12.781 9.509 3.762 1.00 87.19 88 LEU A C 1
ATOM 716 O O . LEU A 1 88 ? 13.210 9.575 2.613 1.00 87.19 88 LEU A O 1
ATOM 720 N N . GLU A 1 89 ? 12.535 8.344 4.361 1.00 85.88 89 GLU A N 1
ATOM 721 C CA . GLU A 1 89 ? 12.746 7.049 3.704 1.00 85.88 89 GLU A CA 1
ATOM 722 C C . GLU A 1 89 ? 11.758 6.835 2.549 1.00 85.88 89 GLU A C 1
ATOM 724 O O . GLU A 1 89 ? 12.120 6.303 1.500 1.00 85.88 89 GLU A O 1
ATOM 729 N N . PHE A 1 90 ? 10.522 7.314 2.702 1.00 84.00 90 PHE A N 1
ATOM 730 C CA . PHE A 1 90 ? 9.515 7.277 1.646 1.00 84.00 90 PHE A CA 1
ATOM 731 C C . PHE A 1 90 ? 9.911 8.127 0.431 1.00 84.00 90 PHE A C 1
ATOM 733 O O . PHE A 1 90 ? 9.762 7.665 -0.700 1.00 84.00 90 PHE A O 1
ATOM 740 N N . SER A 1 91 ? 10.472 9.324 0.642 1.00 85.38 91 SER A N 1
ATOM 741 C CA . SER A 1 91 ? 10.952 10.192 -0.443 1.00 85.38 91 SER A CA 1
ATOM 742 C C . SER A 1 91 ? 12.074 9.552 -1.263 1.00 85.38 91 SER A C 1
ATOM 744 O O . SER A 1 91 ? 12.032 9.609 -2.488 1.00 85.38 91 SER A O 1
ATOM 746 N N . LYS A 1 92 ? 13.028 8.870 -0.616 1.00 88.19 92 LYS A N 1
ATOM 747 C CA . LYS A 1 92 ? 14.100 8.141 -1.322 1.00 88.19 92 LYS A CA 1
ATOM 748 C C . LYS A 1 92 ? 13.539 7.037 -2.223 1.00 88.19 92 LYS A C 1
ATOM 750 O O . LYS A 1 92 ? 13.976 6.861 -3.356 1.00 88.19 92 LYS A O 1
ATOM 755 N N . ILE A 1 93 ? 12.545 6.295 -1.725 1.00 84.50 93 ILE A N 1
ATOM 756 C CA . ILE A 1 93 ? 11.880 5.233 -2.493 1.00 84.50 93 ILE A CA 1
ATOM 757 C C . ILE A 1 93 ? 11.090 5.829 -3.667 1.00 84.50 93 ILE A C 1
ATOM 759 O O . ILE A 1 93 ? 11.129 5.275 -4.763 1.00 84.50 93 ILE A O 1
ATOM 763 N N . LEU A 1 94 ? 10.403 6.960 -3.465 1.00 82.50 94 LEU A N 1
ATOM 764 C CA . LEU A 1 94 ? 9.700 7.680 -4.533 1.00 82.50 94 LEU A CA 1
ATOM 765 C C . LEU A 1 94 ? 10.638 8.069 -5.668 1.00 82.50 94 LEU A C 1
ATOM 767 O O . LEU A 1 94 ? 10.321 7.831 -6.830 1.00 82.50 94 LEU A O 1
ATOM 771 N N . GLU A 1 95 ? 11.770 8.672 -5.326 1.00 85.12 95 GLU A N 1
ATOM 772 C CA . GLU A 1 95 ? 12.755 9.144 -6.292 1.00 85.12 95 GLU A CA 1
ATOM 773 C C . GLU A 1 95 ? 13.339 7.979 -7.098 1.00 85.12 95 GLU A C 1
ATOM 775 O O . GLU A 1 95 ? 13.313 8.001 -8.329 1.00 85.12 95 GLU A O 1
ATOM 780 N N . ALA A 1 96 ? 13.731 6.897 -6.418 1.00 86.00 96 ALA A N 1
ATOM 781 C CA . ALA A 1 96 ? 14.216 5.686 -7.072 1.00 86.00 96 ALA A CA 1
ATOM 782 C C . ALA A 1 96 ? 13.171 5.057 -8.014 1.00 86.00 96 ALA A C 1
ATOM 784 O O . ALA A 1 96 ? 13.521 4.539 -9.074 1.00 86.00 96 ALA A O 1
ATOM 785 N N . ILE A 1 97 ? 11.884 5.079 -7.655 1.00 82.88 97 ILE A N 1
ATOM 786 C CA . ILE A 1 97 ? 10.814 4.529 -8.501 1.00 82.88 97 ILE A CA 1
ATOM 787 C C . ILE A 1 97 ? 10.534 5.444 -9.697 1.00 82.88 97 ILE A C 1
ATOM 789 O O . ILE A 1 97 ? 10.418 4.948 -10.818 1.00 82.88 97 ILE A O 1
ATOM 793 N N . LYS A 1 98 ? 10.458 6.764 -9.493 1.00 83.69 98 LYS A N 1
ATOM 794 C CA . LYS A 1 98 ? 10.215 7.731 -10.576 1.00 83.69 98 LYS A CA 1
ATOM 795 C C . LYS A 1 98 ? 11.299 7.651 -11.652 1.00 83.69 98 LYS A C 1
ATOM 797 O O . LYS A 1 98 ? 10.953 7.445 -12.814 1.00 83.69 98 LYS A O 1
ATOM 802 N N . ALA A 1 99 ? 12.567 7.633 -11.238 1.00 86.56 99 ALA A N 1
ATOM 803 C CA . ALA A 1 99 ? 13.714 7.507 -12.138 1.00 86.56 99 ALA A CA 1
ATOM 804 C C . ALA A 1 99 ? 13.727 6.188 -12.933 1.00 86.56 99 ALA A C 1
ATOM 806 O O . ALA A 1 99 ? 14.243 6.118 -14.051 1.00 86.56 99 ALA A O 1
ATOM 807 N N . ASN A 1 100 ? 13.171 5.114 -12.363 1.00 85.62 100 ASN A N 1
ATOM 808 C CA . ASN A 1 100 ? 13.158 3.801 -13.003 1.00 85.62 100 ASN A CA 1
ATOM 809 C C . ASN A 1 100 ? 11.953 3.558 -13.911 1.00 85.62 100 ASN A C 1
ATOM 811 O O . ASN A 1 100 ? 12.099 2.785 -14.855 1.00 85.62 100 ASN A O 1
ATOM 815 N N . PHE A 1 101 ? 10.797 4.173 -13.638 1.00 81.75 101 PHE A N 1
ATOM 816 C CA . PHE A 1 101 ? 9.536 3.872 -14.326 1.00 81.75 101 PHE A CA 1
ATOM 817 C C . PHE A 1 101 ? 8.909 5.084 -15.016 1.00 81.75 101 PHE A C 1
ATOM 819 O O . PHE A 1 101 ? 8.652 5.018 -16.216 1.00 81.75 101 PHE A O 1
ATOM 826 N N . ASN A 1 102 ? 8.657 6.170 -14.284 1.00 82.19 102 ASN A N 1
ATOM 827 C CA . ASN A 1 102 ? 7.893 7.303 -14.811 1.00 82.19 102 ASN A CA 1
ATOM 828 C C . ASN A 1 102 ? 8.722 8.126 -15.801 1.00 82.19 102 ASN A C 1
ATOM 830 O O . ASN A 1 102 ? 8.241 8.431 -16.888 1.00 82.19 102 ASN A O 1
ATOM 834 N N . ASP A 1 103 ? 9.982 8.410 -15.471 1.00 85.56 103 ASP A N 1
ATOM 835 C CA . ASP A 1 103 ? 10.851 9.246 -16.312 1.00 85.56 103 ASP A CA 1
ATOM 836 C C . ASP A 1 103 ? 11.275 8.517 -17.599 1.00 85.56 103 ASP A C 1
ATOM 838 O O . ASP A 1 103 ? 11.563 9.134 -18.620 1.00 85.56 103 ASP A O 1
ATOM 842 N N . LYS A 1 104 ? 11.257 7.179 -17.572 1.00 87.25 104 LYS A N 1
ATOM 843 C CA . LYS A 1 104 ? 11.574 6.300 -18.710 1.00 87.25 104 LYS A CA 1
ATOM 844 C C . LYS A 1 104 ? 10.330 5.784 -19.436 1.00 87.25 104 LYS A C 1
ATOM 846 O O . LYS A 1 104 ? 10.436 4.899 -20.285 1.00 87.25 104 LYS A O 1
ATOM 851 N N . TYR A 1 105 ? 9.146 6.302 -19.108 1.00 84.56 105 TYR A N 1
ATOM 852 C CA . TYR A 1 105 ? 7.878 5.781 -19.620 1.00 84.56 105 TYR A CA 1
ATOM 853 C C . TYR A 1 105 ? 7.824 5.773 -21.155 1.00 84.56 105 TYR A C 1
ATOM 855 O O . TYR A 1 105 ? 7.489 4.753 -21.762 1.00 84.56 105 TYR A O 1
ATOM 863 N N . ASP A 1 106 ? 8.230 6.875 -21.790 1.00 86.75 106 ASP A N 1
ATOM 864 C CA . ASP A 1 106 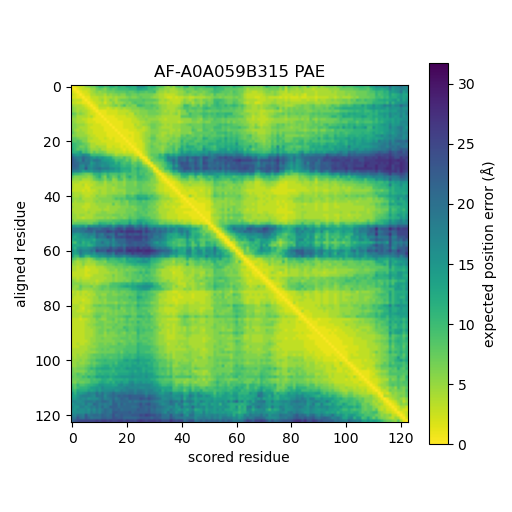? 8.227 6.994 -23.251 1.00 86.75 106 ASP A CA 1
ATOM 865 C C . ASP A 1 106 ? 9.246 6.077 -23.931 1.00 86.75 106 ASP A C 1
ATOM 867 O O . ASP A 1 106 ? 9.004 5.595 -25.040 1.00 86.75 106 ASP A O 1
ATOM 871 N N . GLU A 1 107 ? 10.378 5.810 -23.278 1.00 88.44 107 GLU A N 1
ATOM 872 C CA . GLU A 1 107 ? 11.394 4.886 -23.780 1.00 88.44 107 GLU A CA 1
ATOM 873 C C . GLU A 1 107 ? 10.870 3.445 -23.750 1.00 88.44 107 GLU A C 1
ATOM 875 O O . GLU A 1 107 ? 10.893 2.749 -24.768 1.00 88.44 107 GLU A O 1
ATOM 880 N N . TYR A 1 108 ? 10.313 3.013 -22.613 1.00 86.25 108 TYR A N 1
ATOM 881 C CA . TYR A 1 108 ? 9.737 1.673 -22.484 1.00 86.25 108 TYR A CA 1
ATOM 882 C C . TYR A 1 108 ? 8.548 1.451 -23.411 1.00 86.25 108 TYR A C 1
ATOM 884 O O . TYR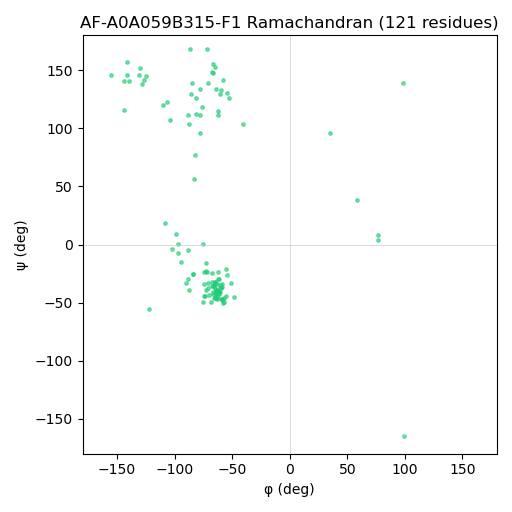 A 1 108 ? 8.379 0.349 -23.923 1.00 86.25 108 TYR A O 1
ATOM 892 N N . LYS A 1 109 ? 7.741 2.483 -23.669 1.00 87.06 109 LYS A N 1
ATOM 893 C CA . LYS A 1 109 ? 6.614 2.393 -24.604 1.00 87.06 109 LYS A CA 1
ATOM 894 C C . LYS A 1 109 ? 7.067 2.136 -26.047 1.00 87.06 109 LYS A C 1
ATOM 896 O O . LYS A 1 109 ? 6.354 1.477 -26.798 1.00 87.06 109 LYS A O 1
ATOM 901 N N . LYS A 1 110 ? 8.2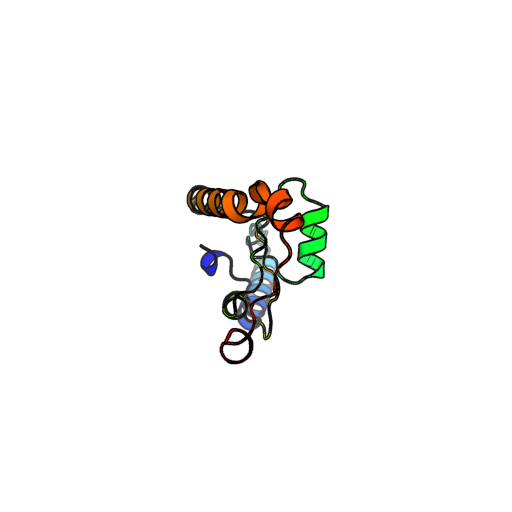31 2.660 -26.443 1.00 89.94 110 LYS A N 1
ATOM 902 C CA . LYS A 1 110 ? 8.797 2.498 -27.796 1.00 89.94 110 LYS A CA 1
ATOM 903 C C . LYS A 1 110 ? 9.569 1.188 -27.959 1.00 89.94 110 LYS A C 1
ATOM 905 O O . LYS A 1 110 ? 9.704 0.692 -29.076 1.00 89.94 110 LYS A O 1
ATOM 910 N N . LYS A 1 111 ? 10.082 0.631 -26.862 1.00 86.38 111 LYS A N 1
ATOM 911 C CA . LYS A 1 111 ? 10.887 -0.590 -26.865 1.00 86.38 111 LYS A CA 1
ATOM 912 C C . LYS A 1 111 ? 10.003 -1.830 -26.742 1.00 86.38 111 LYS A C 1
ATOM 914 O O . LYS A 1 111 ? 9.447 -2.117 -25.687 1.00 86.38 111 LYS A O 1
ATOM 919 N N . TRP A 1 112 ? 9.931 -2.611 -27.813 1.00 84.56 112 TRP A N 1
ATOM 920 C CA . TRP A 1 112 ? 9.280 -3.919 -27.792 1.00 84.56 112 TRP A CA 1
ATOM 921 C C . TRP A 1 112 ? 10.208 -4.949 -27.136 1.00 84.56 112 TRP A C 1
ATOM 923 O O . TRP A 1 112 ? 11.407 -4.984 -27.411 1.00 84.56 112 TRP A O 1
ATOM 933 N N . GLY A 1 113 ? 9.667 -5.762 -26.230 1.00 86.62 113 GLY A N 1
ATOM 934 C CA . GLY A 1 113 ? 10.380 -6.896 -25.637 1.00 86.62 113 GLY A CA 1
ATOM 935 C C . GLY A 1 113 ? 10.261 -8.164 -26.488 1.00 86.62 113 GLY A C 1
ATOM 936 O O . GLY A 1 113 ? 9.422 -8.243 -27.381 1.00 86.62 113 GLY A O 1
ATOM 937 N N . GLY A 1 114 ? 11.066 -9.181 -26.172 1.00 84.31 114 GLY A N 1
ATOM 938 C CA . GLY A 1 114 ? 11.083 -10.459 -26.896 1.00 84.31 114 GLY A CA 1
ATOM 939 C C . GLY A 1 114 ? 12.226 -10.552 -27.910 1.00 84.31 114 GLY A C 1
ATOM 940 O O . GLY A 1 114 ? 13.198 -9.810 -27.822 1.00 84.31 114 GLY A O 1
ATOM 941 N N . GLY A 1 115 ? 12.152 -11.516 -28.831 1.00 79.38 115 GLY A N 1
ATOM 942 C CA . GLY A 1 115 ? 13.184 -11.724 -29.860 1.00 79.38 115 GLY A CA 1
ATOM 943 C C . GLY A 1 115 ? 14.463 -12.420 -29.377 1.00 79.38 115 GLY A C 1
ATOM 944 O O . GLY A 1 115 ? 15.395 -12.604 -30.154 1.00 79.38 115 GLY A O 1
ATOM 945 N N . ILE A 1 116 ? 14.513 -12.852 -28.114 1.00 81.81 116 ILE A N 1
ATOM 946 C CA . ILE A 1 116 ? 15.605 -13.682 -27.600 1.00 81.81 116 ILE A CA 1
ATOM 947 C C . ILE A 1 116 ? 15.359 -15.113 -28.082 1.00 81.81 116 ILE A C 1
ATOM 949 O O . ILE A 1 116 ? 14.568 -15.854 -27.498 1.00 81.81 116 ILE A O 1
ATOM 953 N N . MET A 1 117 ? 16.002 -15.480 -29.189 1.00 83.88 117 MET A N 1
ATOM 954 C CA . MET A 1 117 ? 16.005 -16.858 -29.675 1.00 83.88 117 MET A CA 1
ATOM 955 C C . MET A 1 117 ? 16.754 -17.776 -28.705 1.00 83.88 117 MET A C 1
ATOM 957 O O . MET A 1 117 ? 17.711 -17.367 -28.050 1.00 83.88 117 MET A O 1
ATOM 961 N N . GLY A 1 118 ? 16.316 -19.032 -28.611 1.00 89.94 118 GLY A N 1
ATOM 962 C CA . GLY A 1 118 ? 17.031 -20.038 -27.830 1.00 89.94 118 GLY A CA 1
ATOM 963 C C . GLY A 1 118 ? 18.393 -20.354 -28.449 1.00 89.94 118 GLY A C 1
ATOM 964 O O . GLY A 1 118 ? 18.563 -20.240 -29.658 1.00 89.94 118 GLY A O 1
ATOM 965 N N . LEU A 1 119 ? 19.339 -20.826 -27.633 1.00 85.50 119 LEU A N 1
ATOM 966 C CA . LEU A 1 119 ? 20.712 -21.152 -28.055 1.00 85.50 119 LEU A CA 1
ATOM 967 C C . LEU A 1 119 ? 20.779 -22.067 -29.293 1.00 85.50 119 LEU A C 1
ATOM 969 O O . LEU A 1 119 ? 21.670 -21.917 -30.116 1.00 85.50 119 LEU A O 1
ATOM 973 N N . LYS A 1 120 ? 19.815 -22.985 -29.455 1.00 84.12 120 LYS A N 1
ATOM 974 C CA . LYS A 1 120 ? 19.722 -23.874 -30.629 1.00 84.12 120 LYS A CA 1
ATOM 975 C C . LYS A 1 120 ? 19.231 -23.188 -31.907 1.00 84.12 120 LYS A C 1
ATOM 977 O O . LYS A 1 120 ? 19.478 -23.705 -32.983 1.00 84.12 120 LYS A O 1
ATOM 982 N N . SER A 1 121 ? 18.498 -22.086 -31.787 1.00 75.62 121 SER A N 1
ATOM 983 C CA . SER A 1 121 ? 17.982 -21.299 -32.916 1.00 75.62 121 SER A CA 1
ATOM 984 C C . SER A 1 121 ? 18.878 -20.100 -33.249 1.00 75.62 121 SER A C 1
ATOM 986 O O . SER A 1 121 ? 18.612 -19.405 -34.220 1.00 75.62 121 SER A O 1
ATOM 988 N N . GLN A 1 122 ? 19.897 -19.834 -32.423 1.00 74.38 122 GLN A N 1
ATOM 989 C CA . GLN A 1 122 ? 20.933 -18.819 -32.650 1.00 74.38 122 GLN A CA 1
ATOM 990 C C . GLN A 1 122 ? 22.199 -19.380 -33.321 1.00 74.38 122 GLN A C 1
ATOM 992 O O . GLN A 1 122 ? 23.035 -18.586 -33.748 1.00 74.38 122 GLN A O 1
ATOM 997 N N . ALA A 1 123 ? 22.351 -20.710 -33.343 1.00 63.62 123 ALA A N 1
ATOM 998 C CA . ALA A 1 123 ? 23.442 -21.426 -34.001 1.00 63.62 123 ALA A CA 1
ATOM 999 C C . ALA A 1 123 ? 23.159 -21.635 -35.493 1.00 63.62 123 ALA A C 1
ATOM 1001 O O . ALA A 1 123 ? 21.971 -21.841 -35.836 1.00 63.62 123 ALA A O 1
#

Organism: Eucalyptus grandis (NCBI:txid71139)

Nearest PDB structures (foldseek):
  8oh6-assembly2_BC  TM=9.071E-01  e=1.360E-08  Candida albicans
  6swa-assembly1_G  TM=9.025E-01  e=8.894E-08  Mus musculus
  7nac-assembly1_G  TM=8.218E-01  e=3.367E-08  Saccharomyces cerevisiae BY4741
  8p8n-assembly1_LL  TM=8.423E-01  e=2.064E-07  Saccharomyces cerevisiae
  9f1d-assembly1_BG  TM=8.852E-01  e=7.537E-07  Oryctolagus cuniculus

Mean predicted aligned error: 9.08 Å